Protein AF-A0AAT9HDG6-F1 (afdb_monomer_lite)

pLDDT: mean 70.62, std 16.56, range [42.25, 94.31]

Sequence (88 aa):
MSSAAEQEAVAAERATGDGRPAAVVNGVRPAPPVPTVPVRPGRPTPLGARFRAGPDGVAGTNFALWAGGAEGSSCACSTSGAGSAGPG

Secondary structure (DSSP, 8-state):
---HHHHHHHHHHHHS--------------PPPPP-PPP----S-S-EEEEEE-TTS-EEEEEE---TT-S-----------------

Foldseek 3Di:
DDDPVVVVVVVVVVVPDPDDPPPCPPDDDPDDPDPPDDDDDADQPDAAWDWDQDPVRDIDIGHHDDDVPDPDDDDDDDDDDPPPPDDD

Radius of gyration: 24.29 Å; chains: 1; bounding box: 64×50×51 Å

Organism: NCBI:txid3074435

Structure (mmCIF, N/CA/C/O backbone):
data_AF-A0AAT9HDG6-F1
#
_entry.id   AF-A0AAT9HDG6-F1
#
loop_
_atom_site.group_PDB
_atom_site.id
_atom_site.type_symbol
_atom_site.label_atom_id
_atom_site.label_alt_id
_atom_site.label_comp_id
_atom_site.label_asym_id
_atom_site.label_entity_id
_atom_site.label_seq_id
_atom_site.pdbx_PDB_ins_code
_atom_site.Cartn_x
_atom_site.Cartn_y
_atom_site.Cartn_z
_atom_site.occupancy
_atom_site.B_iso_or_equiv
_atom_site.auth_seq_id
_atom_site.auth_comp_id
_atom_site.auth_asym_id
_atom_site.auth_atom_id
_atom_site.pdbx_PDB_model_num
ATOM 1 N N . MET A 1 1 ? 50.897 -16.198 5.829 1.00 52.34 1 MET A N 1
ATOM 2 C CA . MET A 1 1 ? 50.688 -16.920 4.556 1.00 52.34 1 MET A CA 1
ATOM 3 C C . MET A 1 1 ? 50.492 -18.387 4.922 1.00 52.34 1 MET A C 1
ATOM 5 O O . MET A 1 1 ? 51.464 -19.126 4.939 1.00 52.34 1 MET A O 1
ATOM 9 N N . SER A 1 2 ? 49.287 -18.763 5.369 1.00 49.84 2 SER A N 1
ATOM 10 C CA . SER A 1 2 ? 48.986 -20.144 5.792 1.00 49.84 2 SER A CA 1
ATOM 11 C C . SER A 1 2 ? 48.738 -21.028 4.574 1.00 49.84 2 SER A C 1
ATOM 13 O O . SER A 1 2 ? 48.124 -20.590 3.600 1.00 49.84 2 SER A O 1
ATOM 15 N N . SER A 1 3 ? 49.303 -22.231 4.619 1.00 47.97 3 SER A N 1
ATOM 16 C CA . SER A 1 3 ? 49.550 -23.119 3.482 1.00 47.97 3 SER A CA 1
ATOM 17 C C . SER A 1 3 ? 48.295 -23.903 3.087 1.00 47.97 3 SER A C 1
ATOM 19 O O . SER A 1 3 ? 47.562 -24.381 3.948 1.00 47.97 3 SER A O 1
ATOM 21 N N . ALA A 1 4 ? 48.051 -24.073 1.783 1.00 56.16 4 ALA A N 1
ATOM 22 C CA . ALA A 1 4 ? 46.877 -24.763 1.230 1.00 56.16 4 ALA A CA 1
ATOM 23 C C . ALA A 1 4 ? 46.686 -26.200 1.761 1.00 56.16 4 ALA A C 1
ATOM 25 O O . ALA A 1 4 ? 45.554 -26.663 1.876 1.00 56.16 4 ALA A O 1
ATOM 26 N N . ALA A 1 5 ? 47.772 -26.863 2.167 1.00 59.41 5 ALA A N 1
ATOM 27 C CA . ALA A 1 5 ? 47.727 -28.206 2.745 1.00 59.41 5 ALA A CA 1
ATOM 28 C C . ALA A 1 5 ? 47.004 -28.255 4.108 1.00 59.41 5 ALA A C 1
ATOM 30 O O . ALA A 1 5 ? 46.368 -29.252 4.441 1.00 59.41 5 ALA A O 1
ATOM 31 N N . GLU A 1 6 ? 47.048 -27.166 4.882 1.00 55.00 6 GLU A N 1
ATOM 32 C CA . GLU A 1 6 ? 46.359 -27.073 6.176 1.00 55.00 6 GLU A CA 1
ATOM 33 C C . GLU A 1 6 ? 44.840 -26.938 5.981 1.00 55.00 6 GLU A C 1
ATOM 35 O O . GLU A 1 6 ? 44.056 -27.430 6.789 1.00 55.00 6 GLU A O 1
ATOM 40 N N . GLN A 1 7 ? 44.412 -26.327 4.869 1.00 60.47 7 GLN A N 1
ATOM 41 C CA . GLN A 1 7 ? 42.996 -26.212 4.512 1.00 60.47 7 GLN A CA 1
ATOM 42 C C . GLN A 1 7 ? 42.432 -27.525 3.965 1.00 60.47 7 GLN A C 1
ATOM 44 O O . GLN A 1 7 ? 41.282 -27.860 4.245 1.00 60.47 7 GLN A O 1
ATOM 49 N N . GLU A 1 8 ? 43.244 -28.288 3.232 1.00 57.16 8 GLU A N 1
ATOM 50 C CA . GLU A 1 8 ? 42.844 -29.592 2.700 1.00 57.16 8 GLU A CA 1
ATOM 51 C C . GLU A 1 8 ? 42.659 -30.633 3.815 1.00 57.16 8 GLU A C 1
ATOM 53 O O . GLU A 1 8 ? 41.687 -31.385 3.790 1.00 57.16 8 GLU A O 1
ATOM 58 N N . ALA A 1 9 ? 43.505 -30.610 4.854 1.00 56.09 9 ALA A N 1
ATOM 59 C CA . ALA A 1 9 ? 43.349 -31.477 6.025 1.00 56.09 9 ALA A CA 1
ATOM 60 C C . ALA A 1 9 ? 42.068 -31.163 6.826 1.00 56.09 9 ALA A C 1
ATOM 62 O O . ALA A 1 9 ? 41.334 -32.076 7.204 1.00 56.09 9 ALA A O 1
ATOM 63 N N . VAL A 1 10 ? 41.738 -29.878 7.013 1.00 57.34 10 VAL A N 1
ATOM 64 C CA . VAL A 1 10 ? 40.508 -29.445 7.707 1.00 57.34 10 VAL A CA 1
ATOM 65 C C . VAL A 1 10 ? 39.247 -29.735 6.877 1.00 57.34 10 VAL A C 1
ATOM 67 O O . VAL A 1 10 ? 38.182 -30.017 7.434 1.00 57.34 10 VAL A O 1
ATOM 70 N N . ALA A 1 11 ? 39.341 -29.676 5.546 1.00 56.19 11 ALA A N 1
ATOM 71 C CA . ALA A 1 11 ? 38.249 -30.040 4.645 1.00 56.19 11 ALA A CA 1
ATOM 72 C C . ALA A 1 11 ? 38.019 -31.561 4.607 1.00 56.19 11 ALA A C 1
ATOM 74 O O . ALA A 1 11 ? 36.869 -32.001 4.634 1.00 56.19 11 ALA A O 1
ATOM 75 N N . ALA A 1 12 ? 39.093 -32.356 4.613 1.00 53.94 12 ALA A N 1
ATOM 76 C CA . ALA A 1 12 ? 39.024 -33.815 4.647 1.00 53.94 12 ALA A CA 1
ATOM 77 C C . ALA A 1 12 ? 38.442 -34.341 5.971 1.00 53.94 12 ALA A C 1
ATOM 79 O O . ALA A 1 12 ? 37.630 -35.270 5.958 1.00 53.94 12 ALA A O 1
ATOM 80 N N . GLU A 1 13 ? 38.772 -33.705 7.101 1.00 52.28 13 GLU A N 1
ATOM 81 C CA . GLU A 1 13 ? 38.205 -34.062 8.408 1.00 52.28 13 GLU A CA 1
ATOM 82 C C . GLU A 1 13 ? 36.693 -33.772 8.476 1.00 52.28 13 GLU A C 1
ATOM 84 O O . GLU A 1 13 ? 35.930 -34.560 9.031 1.00 52.28 13 GLU A O 1
ATOM 89 N N . ARG A 1 14 ? 36.220 -32.697 7.825 1.00 55.06 14 ARG A N 1
ATOM 90 C CA . ARG A 1 14 ? 34.778 -32.397 7.718 1.00 55.06 14 ARG A CA 1
ATOM 91 C C . ARG A 1 14 ? 34.022 -33.280 6.726 1.00 55.06 14 ARG A C 1
ATOM 93 O O . ARG A 1 14 ? 32.798 -33.348 6.808 1.00 55.06 14 ARG A O 1
ATOM 100 N N . ALA A 1 15 ? 34.719 -33.933 5.799 1.00 54.09 15 ALA A N 1
ATOM 101 C CA . ALA A 1 15 ? 34.110 -34.780 4.777 1.00 54.09 15 ALA A CA 1
ATOM 102 C C . ALA A 1 15 ? 33.880 -36.233 5.241 1.00 54.09 15 ALA A C 1
ATOM 104 O O . ALA A 1 15 ? 33.070 -36.932 4.637 1.00 54.09 15 ALA A O 1
ATOM 105 N N . THR A 1 16 ? 34.528 -36.679 6.327 1.00 54.12 16 THR A N 1
ATOM 106 C CA . THR A 1 16 ? 34.336 -38.023 6.918 1.00 54.12 16 THR A CA 1
ATOM 107 C C . THR A 1 16 ? 33.368 -37.965 8.102 1.00 54.12 16 THR A C 1
ATOM 109 O O . THR A 1 16 ? 33.670 -38.354 9.226 1.00 54.12 16 THR A O 1
ATOM 112 N N . GLY A 1 17 ? 32.182 -37.424 7.854 1.00 42.25 17 GLY A N 1
ATOM 113 C CA . GLY A 1 17 ? 31.052 -37.475 8.771 1.00 42.25 17 GLY A CA 1
ATOM 114 C C . GLY A 1 17 ? 29.820 -37.831 7.963 1.00 42.25 17 GLY A C 1
ATOM 115 O O . GLY A 1 17 ? 29.228 -36.959 7.332 1.00 42.25 17 GLY A O 1
ATOM 116 N N . ASP A 1 18 ? 29.467 -39.116 7.937 1.00 52.88 18 ASP A N 1
ATOM 117 C CA . ASP A 1 18 ? 28.227 -39.596 7.333 1.00 52.88 18 ASP A CA 1
ATOM 118 C C . ASP A 1 18 ? 27.033 -38.855 7.937 1.00 52.88 18 ASP A C 1
ATOM 120 O O . ASP A 1 18 ? 26.625 -39.068 9.078 1.00 52.88 18 ASP A O 1
ATOM 124 N N . GLY A 1 19 ? 26.478 -37.949 7.146 1.00 47.84 19 GLY A N 1
ATOM 125 C CA . GLY A 1 19 ? 25.379 -37.106 7.563 1.00 47.84 19 GLY A CA 1
ATOM 126 C C . GLY A 1 19 ? 25.094 -36.099 6.477 1.00 47.84 19 GLY A C 1
ATOM 127 O O . GLY A 1 19 ? 25.549 -34.961 6.533 1.00 47.84 19 GLY A O 1
ATOM 128 N N . ARG A 1 20 ? 24.317 -36.515 5.471 1.00 47.78 20 ARG A N 1
ATOM 129 C CA . ARG A 1 20 ? 23.614 -35.573 4.592 1.00 47.78 20 ARG A CA 1
ATOM 130 C C . ARG A 1 20 ? 23.020 -34.500 5.509 1.00 47.78 20 ARG A C 1
ATOM 132 O O . ARG A 1 20 ? 22.297 -34.894 6.429 1.00 47.78 20 ARG A O 1
ATOM 139 N N . PRO A 1 21 ? 23.295 -33.199 5.326 1.00 43.38 21 PRO A N 1
ATOM 140 C CA . PRO A 1 21 ? 22.599 -32.198 6.103 1.00 43.38 21 PRO A CA 1
ATOM 141 C C . PRO A 1 21 ? 21.147 -32.259 5.638 1.00 43.38 21 PRO A C 1
ATOM 143 O O . PRO A 1 21 ? 20.765 -31.667 4.630 1.00 43.38 21 PRO A O 1
ATOM 146 N N . ALA A 1 22 ? 20.334 -33.046 6.343 1.00 49.03 22 ALA A N 1
ATOM 147 C CA . ALA A 1 22 ? 18.909 -32.828 6.377 1.00 49.03 22 ALA A CA 1
ATOM 148 C C . ALA A 1 22 ? 18.778 -31.356 6.742 1.00 49.03 22 ALA A C 1
ATOM 150 O O . ALA A 1 22 ? 19.277 -30.942 7.789 1.00 49.03 22 ALA A O 1
ATOM 151 N N . ALA A 1 23 ? 18.233 -30.557 5.827 1.00 55.44 23 ALA A N 1
ATOM 152 C CA . ALA A 1 23 ? 17.947 -29.166 6.096 1.00 55.44 23 ALA A CA 1
ATOM 153 C C . ALA A 1 23 ? 17.190 -29.129 7.425 1.00 55.44 23 ALA A C 1
ATOM 155 O O . ALA A 1 23 ? 16.048 -29.583 7.506 1.00 55.44 23 ALA A O 1
ATOM 156 N N . VAL A 1 24 ? 17.857 -28.665 8.483 1.00 52.81 24 VAL A N 1
ATOM 157 C CA . VAL A 1 24 ? 17.217 -28.413 9.766 1.00 52.81 24 VAL A CA 1
ATOM 158 C C . VAL A 1 24 ? 16.361 -27.182 9.526 1.00 52.81 24 VAL A C 1
ATOM 160 O O . VAL A 1 24 ? 16.769 -26.045 9.747 1.00 52.81 24 VAL A O 1
ATOM 163 N N . VAL A 1 25 ? 15.172 -27.409 8.975 1.00 56.50 25 VAL A N 1
ATOM 164 C CA . VAL A 1 25 ? 14.093 -26.438 9.010 1.00 56.50 25 VAL A CA 1
ATOM 165 C C . VAL A 1 25 ? 13.704 -26.385 10.478 1.00 56.50 25 VAL A C 1
ATOM 167 O O . VAL A 1 25 ? 13.026 -27.283 10.974 1.00 56.50 25 VAL A O 1
ATOM 170 N N . ASN A 1 26 ? 14.234 -25.385 11.190 1.00 52.88 26 ASN A N 1
ATOM 171 C CA . ASN A 1 26 ? 13.851 -25.072 12.564 1.00 52.88 26 ASN A CA 1
ATOM 172 C C . ASN A 1 26 ? 12.335 -25.202 12.676 1.00 52.88 26 ASN A C 1
ATOM 174 O O . ASN A 1 26 ? 11.621 -24.478 11.985 1.00 52.88 26 ASN A O 1
ATOM 178 N N . GLY A 1 27 ? 11.880 -26.166 13.481 1.00 51.53 27 GLY A N 1
ATOM 179 C CA . GLY A 1 27 ? 10.497 -26.622 13.534 1.00 51.53 27 GLY A CA 1
ATOM 180 C C . GLY A 1 27 ? 9.508 -25.467 13.620 1.00 51.53 27 GLY A C 1
ATOM 181 O O . GLY A 1 27 ? 9.214 -24.959 14.702 1.00 51.53 27 GLY A O 1
ATOM 182 N N . VAL A 1 28 ? 8.964 -25.075 12.469 1.00 56.75 28 VAL A N 1
ATOM 183 C CA . VAL A 1 28 ? 7.821 -24.178 12.396 1.00 56.75 28 VAL A CA 1
ATOM 184 C C . VAL A 1 28 ? 6.640 -25.019 12.841 1.00 56.75 28 VAL A C 1
ATOM 186 O O . VAL A 1 28 ? 6.104 -25.818 12.073 1.00 56.75 28 VAL A O 1
ATOM 189 N N . ARG A 1 29 ? 6.245 -24.881 14.112 1.00 63.16 29 ARG A N 1
ATOM 190 C CA . ARG A 1 29 ? 4.902 -25.307 14.507 1.00 63.16 29 ARG A CA 1
ATOM 191 C C . ARG A 1 29 ? 3.925 -24.604 13.564 1.00 63.16 29 ARG A C 1
ATOM 193 O O . ARG A 1 29 ? 4.064 -23.389 13.412 1.00 63.16 29 ARG A O 1
ATOM 200 N N . PRO A 1 30 ? 2.976 -25.319 12.935 1.00 61.16 30 PRO A N 1
ATOM 201 C CA . PRO A 1 30 ? 1.959 -24.684 12.114 1.00 61.16 30 PRO A CA 1
ATOM 202 C C . PRO A 1 30 ? 1.273 -23.604 12.949 1.00 61.16 30 PRO A C 1
ATOM 204 O O . PRO A 1 30 ? 0.580 -23.907 13.922 1.00 61.16 30 PRO A O 1
ATOM 207 N N . ALA A 1 31 ? 1.546 -22.340 12.631 1.00 67.31 31 ALA A N 1
ATOM 208 C CA . ALA A 1 31 ? 0.845 -21.236 13.252 1.00 67.31 31 ALA A CA 1
ATOM 209 C C . ALA A 1 31 ? -0.613 -21.295 12.773 1.00 67.31 31 ALA A C 1
ATOM 211 O O . ALA A 1 31 ? -0.846 -21.612 11.599 1.00 67.31 31 ALA A O 1
ATOM 212 N N . PRO A 1 32 ? -1.597 -21.021 13.648 1.00 69.88 32 PRO A N 1
ATOM 213 C CA . PRO A 1 32 ? -2.975 -20.884 13.205 1.00 69.88 32 PRO A CA 1
ATOM 214 C C . PRO A 1 32 ? -3.036 -19.858 12.062 1.00 69.88 32 PRO A C 1
ATOM 216 O O . PRO A 1 32 ? -2.262 -18.894 12.079 1.00 69.88 32 PRO A O 1
ATOM 219 N N . PRO A 1 33 ? -3.908 -20.067 11.058 1.00 65.25 33 PRO A N 1
ATOM 220 C CA . PRO A 1 33 ? -4.004 -19.175 9.914 1.00 65.25 33 PRO A CA 1
ATOM 221 C C . PRO A 1 33 ? -4.211 -17.745 10.409 1.00 65.25 33 PRO A C 1
ATOM 223 O O . PRO A 1 33 ? -5.180 -17.442 11.106 1.00 65.25 33 PRO A O 1
ATOM 226 N N . VAL A 1 34 ? -3.245 -16.884 10.093 1.00 66.62 34 VAL A N 1
ATOM 227 C CA . VAL A 1 34 ? -3.286 -15.475 10.469 1.00 66.62 34 VAL A CA 1
ATOM 228 C C . VAL A 1 34 ? -4.488 -14.852 9.759 1.00 66.62 34 VAL A C 1
ATOM 230 O O . VAL A 1 34 ? -4.643 -15.086 8.556 1.00 66.62 34 VAL A O 1
ATOM 233 N N . PRO A 1 35 ? -5.338 -14.069 10.451 1.00 62.25 35 PRO A N 1
ATOM 234 C CA . PRO A 1 35 ? -6.421 -13.352 9.798 1.00 62.25 35 PRO A CA 1
ATOM 235 C C . PRO A 1 35 ? -5.868 -12.556 8.616 1.00 62.25 35 PRO A C 1
ATOM 237 O O . PRO A 1 35 ? -4.955 -11.743 8.780 1.00 62.25 35 PRO A O 1
ATOM 240 N N . THR A 1 36 ? -6.398 -12.800 7.420 1.00 68.25 36 THR A N 1
ATOM 241 C CA . THR A 1 36 ? -6.052 -12.029 6.229 1.00 68.25 36 THR A CA 1
ATOM 242 C C . THR A 1 36 ? -6.598 -10.618 6.399 1.00 68.25 36 THR A C 1
ATOM 244 O O . THR A 1 36 ? -7.771 -10.346 6.153 1.00 68.25 36 THR A O 1
ATOM 247 N N . VAL A 1 37 ? -5.744 -9.703 6.858 1.00 71.31 37 VAL A N 1
ATOM 248 C CA . VAL A 1 37 ? -6.077 -8.280 6.900 1.00 71.31 37 VAL A CA 1
ATOM 249 C C . VAL A 1 37 ? -6.102 -7.773 5.455 1.00 71.31 37 VAL A C 1
ATOM 251 O O . VAL A 1 37 ? -5.096 -7.908 4.752 1.00 71.31 37 VAL A O 1
ATOM 254 N N . PRO A 1 38 ? -7.223 -7.210 4.971 1.00 77.31 38 PRO A N 1
ATOM 255 C CA . PRO A 1 38 ? -7.310 -6.730 3.600 1.00 77.31 38 PRO A CA 1
ATOM 256 C C . PRO A 1 38 ? -6.315 -5.585 3.372 1.00 77.31 38 PRO 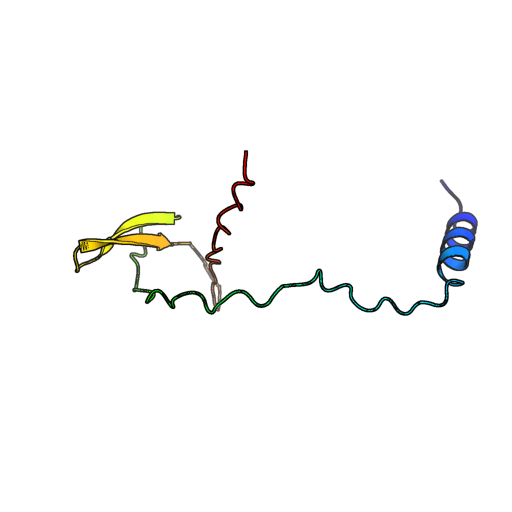A C 1
ATOM 258 O O . PRO A 1 38 ? -6.366 -4.551 4.039 1.00 77.31 38 PRO A O 1
ATOM 261 N N . VAL A 1 39 ? -5.411 -5.763 2.406 1.00 80.50 39 VAL A N 1
ATOM 262 C CA . VAL A 1 39 ? -4.462 -4.725 1.986 1.00 80.50 39 VAL A CA 1
ATOM 263 C C . VAL A 1 39 ? -5.199 -3.694 1.133 1.00 80.50 39 VAL A C 1
ATOM 265 O O . VAL A 1 39 ? -5.982 -4.045 0.250 1.00 80.50 39 VAL A O 1
ATOM 268 N N . ARG A 1 40 ? -4.958 -2.405 1.392 1.00 83.25 40 ARG A N 1
ATOM 269 C CA . ARG A 1 40 ? -5.580 -1.288 0.666 1.00 83.25 40 ARG A CA 1
ATOM 270 C C . ARG A 1 40 ? -4.525 -0.490 -0.103 1.00 83.25 40 ARG A C 1
ATOM 272 O O . ARG A 1 40 ? -3.398 -0.373 0.381 1.00 83.25 40 ARG A O 1
ATOM 279 N N . PRO A 1 41 ? -4.880 0.102 -1.258 1.00 86.25 41 PRO A N 1
ATOM 280 C CA . PRO A 1 41 ? -4.002 1.039 -1.946 1.00 86.25 41 PRO A CA 1
ATOM 281 C C . PRO A 1 41 ? -3.572 2.182 -1.019 1.00 86.25 41 PRO A C 1
ATOM 283 O O . PRO A 1 41 ? -4.391 2.785 -0.322 1.00 86.25 41 PRO A O 1
ATOM 286 N N . GLY A 1 42 ? -2.271 2.458 -1.001 1.00 88.25 42 GLY A N 1
ATOM 287 C CA . GLY A 1 42 ? -1.667 3.522 -0.209 1.00 88.25 42 GLY A CA 1
ATOM 288 C C . GLY A 1 42 ? -1.573 4.858 -0.950 1.00 88.25 42 GLY A C 1
ATOM 289 O O . GLY A 1 42 ? -2.037 4.997 -2.079 1.00 88.25 42 GLY A O 1
ATOM 290 N N . ARG A 1 43 ? -0.919 5.849 -0.331 1.00 89.12 43 ARG A N 1
ATOM 291 C CA . ARG A 1 43 ? -0.478 7.069 -1.025 1.00 89.12 43 ARG A CA 1
ATOM 292 C C . ARG A 1 43 ? 0.988 6.920 -1.453 1.00 89.12 43 ARG A C 1
ATOM 294 O O . ARG A 1 43 ? 1.757 6.346 -0.686 1.00 89.12 43 ARG A O 1
ATOM 301 N N . PRO A 1 44 ? 1.388 7.442 -2.627 1.00 90.56 44 PRO A N 1
ATOM 302 C CA . PRO A 1 44 ? 2.774 7.369 -3.101 1.00 90.56 44 PRO A CA 1
ATOM 303 C C . PRO A 1 44 ? 3.718 8.318 -2.346 1.00 90.56 44 PRO A C 1
ATOM 305 O O . PRO A 1 44 ? 4.931 8.143 -2.381 1.00 90.56 44 PRO A O 1
ATOM 308 N N . THR A 1 45 ? 3.176 9.327 -1.659 1.00 91.00 45 THR A N 1
ATOM 309 C CA . THR A 1 45 ? 3.938 10.275 -0.843 1.00 91.00 45 THR A CA 1
ATOM 310 C C . THR A 1 45 ? 3.245 10.529 0.499 1.00 91.00 45 THR A C 1
ATOM 312 O O . THR A 1 45 ? 2.011 10.482 0.590 1.00 91.00 45 THR A O 1
ATOM 315 N N . PRO A 1 46 ? 4.012 10.824 1.565 1.00 91.69 46 PRO A N 1
ATOM 316 C CA . PRO A 1 46 ? 5.476 10.830 1.656 1.00 91.69 46 PRO A CA 1
ATOM 317 C C . PRO A 1 46 ? 6.058 9.407 1.714 1.00 91.69 46 PRO A C 1
ATOM 319 O O . PRO A 1 46 ? 5.356 8.467 2.073 1.00 91.69 46 PRO A O 1
ATOM 322 N N . LEU A 1 47 ? 7.348 9.263 1.403 1.00 93.25 47 LEU A N 1
ATOM 323 C CA . LEU A 1 47 ? 8.049 7.976 1.465 1.00 93.25 47 LEU A CA 1
ATOM 324 C C . LEU A 1 47 ? 8.158 7.423 2.905 1.00 93.25 47 LEU A C 1
ATOM 326 O O . LEU A 1 47 ? 8.108 8.155 3.908 1.00 93.25 47 LEU A O 1
ATOM 330 N N . GLY A 1 48 ? 8.367 6.110 2.982 1.00 93.56 48 GLY A N 1
ATOM 331 C CA . GLY A 1 48 ? 8.534 5.318 4.196 1.00 93.56 48 GLY A CA 1
ATOM 332 C C . GLY A 1 48 ? 7.256 4.616 4.662 1.00 93.56 48 GLY A C 1
ATOM 333 O O . GLY A 1 48 ? 6.258 4.551 3.946 1.00 93.56 48 GLY A O 1
ATOM 334 N N . ALA A 1 49 ? 7.310 4.090 5.889 1.00 94.31 49 ALA A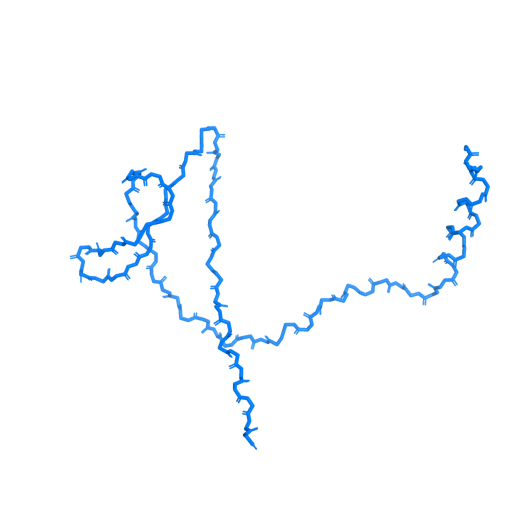 N 1
ATOM 335 C CA . ALA A 1 49 ? 6.176 3.499 6.593 1.00 94.31 49 ALA A CA 1
ATOM 336 C C . ALA A 1 49 ? 5.494 4.561 7.465 1.00 94.31 49 ALA A C 1
ATOM 338 O O . ALA A 1 49 ? 6.127 5.158 8.339 1.00 94.31 49 ALA A O 1
ATOM 339 N N . ARG A 1 50 ? 4.213 4.834 7.216 1.00 92.31 50 ARG A N 1
ATOM 340 C CA . ARG A 1 50 ? 3.472 5.922 7.869 1.00 92.31 50 ARG A CA 1
ATOM 341 C C . ARG A 1 50 ? 2.121 5.440 8.369 1.00 92.31 50 ARG A C 1
ATOM 343 O O . ARG A 1 50 ? 1.353 4.863 7.606 1.00 92.31 50 ARG A O 1
ATOM 350 N N . PHE A 1 51 ? 1.809 5.744 9.624 1.00 91.25 51 PHE A N 1
ATOM 351 C CA . PHE A 1 51 ? 0.492 5.481 10.195 1.00 91.25 51 PHE A CA 1
ATOM 352 C C . PHE A 1 51 ? -0.543 6.466 9.640 1.00 91.25 51 PHE A C 1
ATOM 354 O O . PHE A 1 51 ? -0.310 7.679 9.638 1.00 91.25 51 PHE A O 1
ATOM 361 N N . ARG A 1 52 ? -1.668 5.954 9.133 1.00 86.38 52 ARG A N 1
ATOM 362 C CA . ARG A 1 52 ? -2.762 6.747 8.552 1.00 86.38 52 ARG A CA 1
ATOM 363 C C . ARG A 1 52 ? -4.111 6.073 8.803 1.00 86.38 52 ARG A C 1
ATOM 365 O O . ARG A 1 52 ? -4.196 4.850 8.837 1.00 86.38 52 ARG A O 1
ATOM 372 N N . ALA A 1 53 ? -5.165 6.878 8.908 1.00 89.31 53 ALA A N 1
ATOM 373 C CA . ALA A 1 53 ? -6.537 6.391 8.811 1.00 89.31 53 ALA A CA 1
ATOM 374 C C . ALA A 1 53 ? -6.941 6.272 7.333 1.00 89.31 53 ALA A C 1
ATOM 376 O O . ALA A 1 53 ? -6.667 7.175 6.532 1.00 89.31 53 ALA A O 1
ATOM 377 N N . GLY A 1 54 ? -7.553 5.147 6.968 1.00 80.31 54 GLY A N 1
ATOM 378 C CA . GLY A 1 54 ? -8.153 4.942 5.653 1.00 80.31 54 GLY A CA 1
ATOM 379 C C . GLY A 1 54 ? -9.455 5.737 5.473 1.00 80.31 54 GLY A C 1
ATOM 380 O O . GLY A 1 54 ? -9.934 6.354 6.423 1.00 80.31 54 GLY A O 1
ATOM 381 N N . PRO A 1 55 ? -10.065 5.702 4.274 1.00 81.56 55 PRO A N 1
ATOM 382 C CA . PRO A 1 55 ? -11.356 6.349 4.004 1.00 81.56 55 PRO A CA 1
ATOM 383 C C . PRO A 1 55 ? -12.469 5.896 4.957 1.00 81.56 55 PRO A C 1
ATOM 385 O O . PRO A 1 55 ? -13.329 6.684 5.325 1.00 81.56 55 PRO A O 1
ATOM 388 N N . ASP A 1 56 ? -12.391 4.644 5.406 1.00 83.94 56 ASP A N 1
ATOM 389 C CA . ASP A 1 56 ? -13.347 4.025 6.326 1.00 83.94 56 ASP A CA 1
ATOM 390 C C . ASP A 1 56 ? -13.034 4.353 7.804 1.00 83.94 56 ASP A C 1
ATOM 392 O O . ASP A 1 56 ? -13.588 3.746 8.714 1.00 83.94 56 ASP A O 1
ATOM 396 N N . GLY A 1 57 ? -12.077 5.251 8.069 1.00 85.44 57 GLY A N 1
ATOM 397 C CA . GLY A 1 57 ? -11.611 5.612 9.415 1.00 85.44 57 GLY A CA 1
ATOM 398 C C . GLY A 1 57 ? -10.695 4.577 10.081 1.00 85.44 57 GLY A C 1
ATOM 399 O O . GLY A 1 57 ? -10.113 4.856 11.127 1.00 85.44 57 GLY A O 1
ATOM 400 N N . VAL A 1 58 ? -10.516 3.399 9.476 1.00 86.75 58 VAL A N 1
ATOM 401 C CA . VAL A 1 58 ? -9.682 2.316 10.020 1.00 86.75 58 VAL A CA 1
ATOM 402 C C . VAL A 1 58 ? -8.201 2.695 9.978 1.00 86.75 58 VAL A C 1
ATOM 404 O O . VAL A 1 58 ? -7.677 3.100 8.938 1.00 86.75 58 VAL A O 1
ATOM 407 N N . ALA A 1 59 ? -7.520 2.540 11.111 1.00 89.00 59 ALA A N 1
ATOM 408 C CA . ALA A 1 59 ? -6.095 2.808 11.241 1.00 89.00 59 ALA A CA 1
ATOM 409 C C . ALA A 1 59 ? -5.243 1.715 10.573 1.00 89.00 59 ALA A C 1
ATOM 411 O O . ALA A 1 59 ? -5.508 0.523 10.722 1.00 89.00 59 ALA A O 1
ATOM 412 N N . GLY A 1 60 ? -4.192 2.124 9.865 1.00 89.56 60 GLY A N 1
ATOM 413 C CA . GLY A 1 60 ? -3.252 1.215 9.216 1.00 89.56 60 GLY A CA 1
ATOM 414 C C . GLY A 1 60 ? -1.928 1.886 8.859 1.00 89.56 60 GLY A C 1
ATOM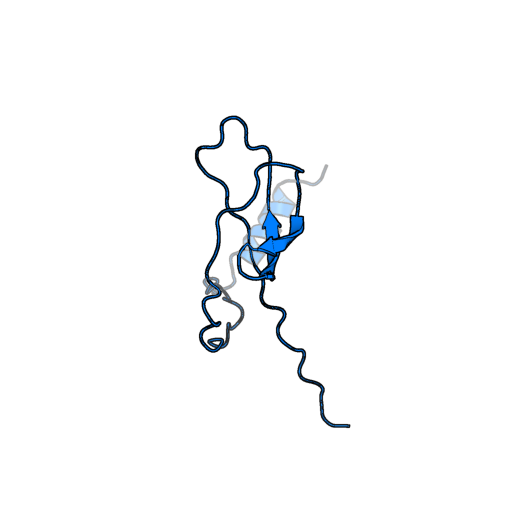 415 O O . GLY A 1 60 ? -1.733 3.086 9.064 1.00 89.56 60 GLY A O 1
ATOM 416 N N . THR A 1 61 ? -1.006 1.101 8.305 1.00 93.19 61 THR A N 1
ATOM 417 C CA . THR A 1 61 ? 0.317 1.581 7.885 1.00 93.19 61 THR A CA 1
ATOM 418 C C . THR A 1 61 ? 0.404 1.627 6.364 1.00 93.19 61 THR A C 1
ATOM 420 O O . THR A 1 61 ? 0.246 0.615 5.687 1.00 93.19 61 THR A O 1
ATOM 423 N N . ASN A 1 62 ? 0.682 2.809 5.823 1.00 92.25 62 ASN A N 1
ATOM 424 C CA . ASN A 1 62 ? 0.992 3.021 4.416 1.00 92.25 62 ASN A CA 1
ATOM 425 C C . ASN A 1 62 ? 2.501 2.876 4.192 1.00 92.25 62 ASN A C 1
ATOM 427 O O . ASN A 1 62 ? 3.288 3.512 4.888 1.00 92.25 62 ASN A O 1
ATOM 431 N N . PHE A 1 63 ? 2.878 2.072 3.201 1.00 92.00 63 PHE A N 1
ATOM 432 C CA . PHE A 1 63 ? 4.251 1.934 2.730 1.00 92.00 63 PHE A CA 1
ATOM 433 C C . PHE A 1 63 ? 4.384 2.606 1.365 1.00 92.00 63 PHE A C 1
ATOM 435 O O . PHE A 1 63 ? 3.622 2.299 0.448 1.00 92.00 63 PHE A O 1
ATOM 442 N N . ALA A 1 64 ? 5.342 3.519 1.240 1.00 93.75 64 ALA A N 1
ATOM 443 C CA . ALA A 1 64 ? 5.720 4.133 -0.025 1.00 93.75 64 ALA A CA 1
ATOM 444 C C . ALA A 1 64 ? 7.242 4.106 -0.159 1.00 93.75 64 ALA A C 1
ATOM 446 O O . ALA A 1 64 ? 7.954 4.595 0.718 1.00 93.75 64 ALA A O 1
ATOM 447 N N . LEU A 1 65 ? 7.754 3.540 -1.246 1.00 90.12 65 LEU A N 1
ATOM 448 C CA . LEU A 1 65 ? 9.183 3.513 -1.535 1.00 90.12 65 LEU A CA 1
ATOM 449 C C . LEU A 1 65 ? 9.436 3.978 -2.967 1.00 90.12 65 LEU A C 1
ATOM 451 O O . LEU A 1 65 ? 8.592 3.802 -3.843 1.00 90.12 65 LEU A O 1
ATOM 455 N N . TRP A 1 66 ? 10.594 4.589 -3.197 1.00 90.50 66 TRP A N 1
ATOM 456 C CA . TRP A 1 66 ? 11.060 4.843 -4.552 1.00 90.50 66 TRP A CA 1
ATOM 457 C C . TRP A 1 66 ? 11.719 3.570 -5.080 1.00 90.50 66 TRP A C 1
ATOM 459 O O . TRP A 1 66 ? 12.593 3.008 -4.423 1.00 90.50 66 TRP A O 1
ATOM 469 N N . ALA A 1 67 ? 11.278 3.118 -6.247 1.00 86.75 67 ALA A N 1
ATOM 470 C CA . ALA A 1 67 ? 11.741 1.886 -6.871 1.00 86.75 67 ALA A CA 1
ATOM 471 C C . ALA A 1 67 ? 11.954 2.112 -8.376 1.00 86.75 67 ALA A C 1
ATOM 473 O O . ALA A 1 67 ? 11.320 1.473 -9.212 1.00 86.75 67 ALA A O 1
ATOM 474 N N . GLY A 1 68 ? 12.786 3.098 -8.731 1.00 89.25 68 GLY A N 1
ATOM 475 C CA . GLY A 1 68 ? 13.085 3.398 -10.131 1.00 89.25 68 GLY A CA 1
ATOM 476 C C . GLY A 1 68 ? 13.694 2.182 -10.832 1.00 89.25 68 GLY A C 1
ATOM 477 O O . GLY A 1 68 ? 14.716 1.671 -10.388 1.00 89.25 68 GLY A O 1
ATOM 478 N N . GLY A 1 69 ? 13.052 1.718 -11.906 1.00 85.69 69 GLY A N 1
ATOM 479 C CA . GLY A 1 69 ?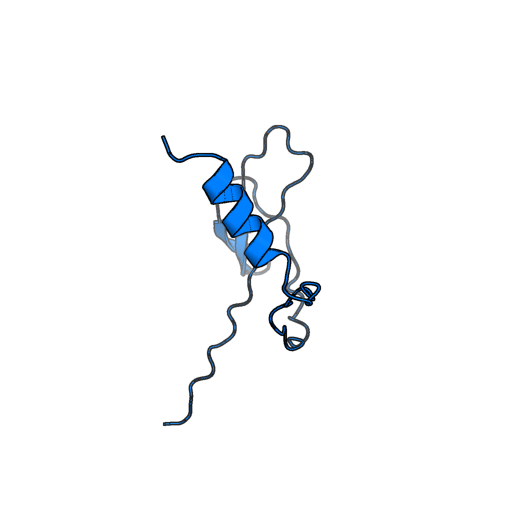 13.492 0.542 -12.665 1.00 85.69 69 GLY A CA 1
ATOM 480 C C . GLY A 1 69 ? 13.172 -0.810 -12.016 1.00 85.69 69 GLY A C 1
ATOM 481 O O . GLY A 1 69 ? 13.707 -1.821 -12.459 1.00 85.69 69 GLY A O 1
ATOM 482 N N . ALA A 1 70 ? 12.335 -0.855 -10.974 1.00 88.44 70 ALA A N 1
ATOM 483 C CA . ALA A 1 70 ? 11.889 -2.118 -10.396 1.00 88.44 70 ALA A CA 1
ATOM 484 C C . ALA A 1 70 ? 10.653 -2.661 -11.127 1.00 88.44 70 ALA A C 1
ATOM 486 O O . ALA A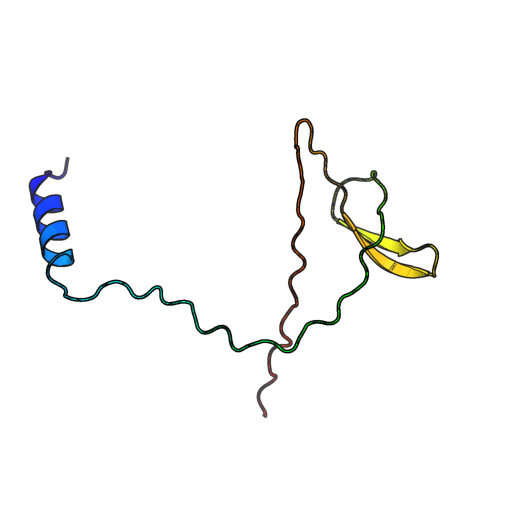 1 70 ? 9.627 -1.989 -11.203 1.00 88.44 70 ALA A O 1
ATOM 487 N N . GLU A 1 71 ? 10.725 -3.917 -11.564 1.00 87.00 71 GLU A N 1
ATOM 488 C CA . GLU A 1 71 ? 9.577 -4.661 -12.109 1.00 87.00 71 GLU A CA 1
ATOM 489 C C . GLU A 1 71 ? 8.567 -5.062 -11.014 1.00 87.00 71 GLU A C 1
ATOM 491 O O . GLU A 1 71 ? 7.410 -5.372 -11.286 1.00 87.00 71 GLU A O 1
ATOM 496 N N . GLY A 1 72 ? 8.990 -5.040 -9.744 1.00 83.94 72 GLY A N 1
ATOM 497 C CA . GLY A 1 72 ? 8.142 -5.338 -8.596 1.00 83.94 72 GLY A CA 1
ATOM 498 C C . GLY A 1 72 ? 8.806 -4.988 -7.266 1.00 83.94 72 GLY A C 1
ATOM 499 O O . GLY A 1 72 ? 10.029 -4.925 -7.157 1.00 83.94 72 GLY A O 1
ATOM 500 N N . SER A 1 73 ? 7.990 -4.753 -6.238 1.00 81.31 73 SER A N 1
ATOM 501 C CA . SER A 1 73 ? 8.452 -4.499 -4.869 1.00 81.31 73 SER A CA 1
ATOM 502 C C . SER A 1 73 ? 7.578 -5.250 -3.865 1.00 81.31 73 SER A C 1
ATOM 504 O O . SER A 1 73 ? 6.367 -5.364 -4.050 1.00 81.31 73 SER A O 1
ATOM 506 N N . SER A 1 74 ? 8.190 -5.780 -2.805 1.00 82.00 74 SER A N 1
ATOM 507 C CA . SER A 1 74 ? 7.497 -6.505 -1.735 1.00 82.00 74 SER A CA 1
ATOM 508 C C . SER A 1 74 ? 7.833 -5.903 -0.374 1.00 82.00 74 SER A C 1
ATOM 510 O O . SER A 1 74 ? 8.995 -5.598 -0.103 1.00 82.00 74 SER A O 1
ATOM 512 N N . CYS A 1 75 ? 6.845 -5.796 0.512 1.00 78.75 75 CYS A N 1
ATOM 513 C CA . CYS A 1 75 ? 7.048 -5.467 1.922 1.00 78.75 75 CYS A CA 1
ATOM 514 C C . CYS A 1 75 ? 6.557 -6.631 2.788 1.00 78.75 75 CYS A C 1
ATOM 516 O O . CYS A 1 75 ? 5.492 -7.188 2.529 1.00 78.75 75 CYS A O 1
ATOM 518 N N . ALA A 1 76 ? 7.325 -6.990 3.816 1.00 82.56 76 ALA A N 1
ATOM 519 C CA . ALA A 1 76 ? 6.962 -8.052 4.747 1.00 82.56 76 ALA A CA 1
ATOM 520 C C . ALA A 1 76 ? 6.189 -7.480 5.943 1.00 82.56 76 ALA A C 1
ATOM 522 O O . ALA A 1 76 ? 6.606 -6.492 6.548 1.00 82.56 76 ALA A O 1
ATOM 523 N N . CYS A 1 77 ? 5.080 -8.124 6.303 1.00 77.69 77 CYS A N 1
ATOM 524 C CA . CYS A 1 77 ? 4.383 -7.883 7.560 1.00 77.69 77 CYS A CA 1
ATOM 525 C C . CYS A 1 77 ? 4.620 -9.089 8.470 1.00 77.69 77 CYS A C 1
ATOM 527 O O . CYS A 1 77 ? 4.131 -10.182 8.192 1.00 77.69 77 CYS A O 1
ATOM 529 N N . SER A 1 78 ? 5.404 -8.901 9.529 1.00 73.62 78 SER A N 1
ATOM 530 C CA . SER A 1 78 ? 5.648 -9.948 10.519 1.00 73.62 78 SER A CA 1
ATOM 531 C C . SER A 1 78 ? 4.577 -9.890 11.598 1.00 73.62 78 SER A C 1
ATOM 533 O O . SER A 1 78 ? 4.324 -8.833 12.177 1.00 73.62 78 SER A O 1
ATOM 535 N N . THR A 1 79 ? 3.983 -11.031 11.926 1.00 74.06 79 THR A N 1
ATOM 536 C CA . THR A 1 79 ? 3.182 -11.152 13.143 1.00 74.06 79 THR A CA 1
ATOM 537 C C . THR A 1 79 ? 4.134 -11.277 14.326 1.00 74.06 79 THR A C 1
ATOM 539 O O . THR A 1 79 ? 4.901 -12.237 14.398 1.00 74.06 79 THR A O 1
ATOM 542 N N . SER A 1 80 ? 4.102 -10.329 15.261 1.00 68.94 80 SER A N 1
ATOM 543 C CA . SER A 1 80 ? 4.736 -10.544 16.562 1.00 68.94 80 SER A CA 1
ATOM 544 C C . SER A 1 80 ? 3.980 -11.671 17.265 1.00 68.94 80 SER A C 1
ATOM 546 O O . SER A 1 80 ? 2.794 -11.528 17.563 1.00 68.94 80 SER A O 1
ATOM 548 N N . GLY A 1 81 ? 4.636 -12.814 17.470 1.00 54.66 81 GLY A N 1
ATOM 549 C CA . GLY A 1 81 ? 4.098 -13.856 18.333 1.00 54.66 81 GLY A CA 1
ATOM 550 C C . GLY A 1 81 ? 4.004 -13.286 19.741 1.00 54.66 81 GLY A C 1
ATOM 551 O O . GLY A 1 81 ? 5.024 -12.885 20.298 1.00 54.66 81 GLY A O 1
ATOM 552 N N . ALA A 1 82 ? 2.793 -13.209 20.296 1.00 58.06 82 ALA A N 1
ATOM 553 C CA . ALA A 1 82 ? 2.603 -12.860 21.695 1.00 58.06 82 ALA A CA 1
ATOM 554 C C . ALA A 1 82 ? 3.462 -13.817 22.528 1.00 58.06 82 ALA A C 1
ATOM 556 O O . ALA A 1 82 ? 3.194 -15.019 22.569 1.00 58.06 82 ALA A O 1
ATOM 557 N N . GLY A 1 83 ? 4.543 -13.292 23.109 1.00 44.59 83 GLY A N 1
ATOM 558 C CA . GLY A 1 83 ? 5.400 -14.052 24.001 1.00 44.59 83 GLY A CA 1
ATOM 559 C C . GLY A 1 83 ? 4.517 -14.648 25.083 1.00 44.59 83 GLY A C 1
ATOM 560 O O . GLY A 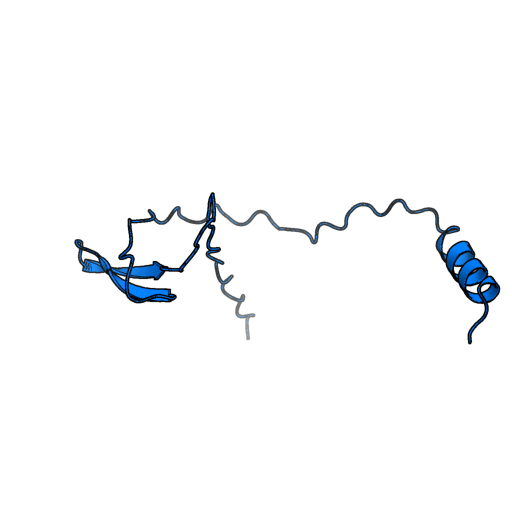1 83 ? 3.790 -13.920 25.757 1.00 44.59 83 GLY A O 1
ATOM 561 N N . SER A 1 84 ? 4.523 -15.972 25.195 1.00 53.09 84 SER A N 1
ATOM 562 C CA . SER A 1 84 ? 3.848 -16.670 26.277 1.00 53.09 84 SER A CA 1
ATOM 563 C C . SER A 1 84 ? 4.411 -16.138 27.591 1.00 53.09 84 SER A C 1
ATOM 565 O O . SER A 1 84 ? 5.542 -16.464 27.953 1.00 53.09 84 SER A O 1
ATOM 567 N N . ALA A 1 85 ? 3.642 -15.295 28.278 1.00 53.97 85 ALA A N 1
ATOM 568 C CA . ALA A 1 85 ? 3.873 -14.995 29.677 1.00 53.97 85 ALA A CA 1
ATOM 569 C C . ALA A 1 85 ? 3.802 -16.334 30.424 1.00 53.97 85 ALA A C 1
ATOM 571 O O . ALA A 1 85 ? 2.755 -16.982 30.444 1.00 53.97 85 ALA A O 1
ATOM 572 N N . GLY A 1 86 ? 4.946 -16.800 30.931 1.00 42.81 86 GLY A N 1
ATOM 573 C CA . GLY A 1 86 ? 5.002 -17.978 31.791 1.00 42.81 86 GLY A CA 1
ATOM 574 C C . GLY A 1 86 ? 4.215 -17.724 33.083 1.00 42.81 86 GLY A C 1
ATOM 575 O O . GLY A 1 86 ? 4.128 -16.569 33.509 1.00 42.81 86 GLY A O 1
ATOM 576 N N . PRO A 1 87 ? 3.618 -18.762 33.694 1.00 63.75 87 PRO A N 1
ATOM 577 C CA . PRO A 1 87 ? 2.955 -18.611 34.981 1.00 63.75 87 PRO A CA 1
ATOM 578 C C . PRO A 1 87 ? 4.001 -18.311 36.068 1.00 63.75 87 PRO A C 1
ATOM 580 O O . PRO A 1 87 ? 5.161 -18.708 35.937 1.00 63.75 87 PRO A O 1
ATOM 583 N N . GLY A 1 88 ? 3.573 -17.538 37.069 1.00 55.34 88 GLY A N 1
ATOM 584 C CA . GLY A 1 88 ? 4.411 -16.952 38.121 1.00 55.34 88 GLY A CA 1
ATOM 585 C C . GLY A 1 88 ? 4.798 -17.881 39.258 1.00 55.34 88 GLY A C 1
ATOM 586 O O . GLY A 1 88 ? 4.454 -19.083 39.210 1.00 55.34 88 GLY A O 1
#